Protein AF-A0A1Y5H055-F1 (afdb_monomer_lite)

Secondary structure (DSSP, 8-state):
-EEEEEESS--HHHHHHHHHHTTTT-EEE-HHHH-SHHHHHHHHHHHHHTT--EEE-S---SHHHHHHHHHHHHHHT-EEEEEEE--HHHHTTGGGT--BTTBPPP-GGGS-SEEEEEEEETTEEEEEEHHHHHHHHHTT-

pLDDT: mean 85.74, std 13.4, range [49.09, 98.06]

Foldseek 3Di:
DAEEEEEADDDPQLVVCCVVPPVVAAAEQECVVLVDPVSSVVVLLVCLVVVGYYYDPDNCQDLVSVLVCQVSCVVSVHAYEYEYEDDPVVLVCVVVQDRDPSGGDDDCVSPHPWYWYWYDDDPGIDIDTPVVSVVCVVVVD

Sequence (141 aa):
MNCVMFIGLPAREKSTFYLENFYQTHIRINLDVLQTRRRERMLFTACLEAKQPIVIDNANSTMVCRDRYFDGLKKHGFDVDGFYFGSHSDLRNIERRGSVSDIEFPCYEEGFDSLHYVTTMAGGFVVEEFDRLEANIALGQ

Radius of gyration: 14.93 Å; chains: 1; bounding box: 38×39×39 Å

Structure (mmCIF, N/CA/C/O backbone):
data_AF-A0A1Y5H055-F1
#
_entry.id   AF-A0A1Y5H055-F1
#
loop_
_atom_site.group_PDB
_atom_site.id
_atom_site.type_symbol
_atom_site.label_atom_id
_atom_site.label_alt_id
_atom_site.label_comp_id
_atom_site.label_asym_id
_atom_site.label_entity_id
_atom_site.label_seq_id
_atom_site.pdbx_PDB_ins_code
_atom_site.Cartn_x
_atom_site.Cartn_y
_atom_site.Cartn_z
_atom_site.occupancy
_atom_site.B_iso_or_equiv
_atom_site.auth_seq_id
_atom_site.auth_comp_id
_atom_site.auth_asym_id
_atom_site.auth_atom_id
_atom_site.pdbx_PDB_model_num
ATOM 1 N N . MET A 1 1 ? -9.859 -8.416 7.416 1.00 90.56 1 MET A N 1
ATOM 2 C CA . MET A 1 1 ? -10.307 -7.278 6.563 1.00 90.56 1 MET A CA 1
ATOM 3 C C . MET A 1 1 ? -9.057 -6.529 6.210 1.00 90.56 1 MET A C 1
ATOM 5 O O . MET A 1 1 ? -8.235 -6.396 7.101 1.00 90.56 1 MET A O 1
ATOM 9 N N . ASN A 1 2 ? -8.862 -6.105 4.969 1.00 96.00 2 ASN A N 1
ATOM 10 C CA . ASN A 1 2 ? -7.506 -5.801 4.534 1.00 96.00 2 ASN A CA 1
ATOM 11 C C . ASN A 1 2 ? -7.283 -4.338 4.146 1.00 96.00 2 ASN A C 1
ATOM 13 O O . ASN A 1 2 ? -8.186 -3.595 3.747 1.00 96.00 2 ASN A O 1
ATOM 17 N N . CYS A 1 3 ? -6.036 -3.932 4.330 1.00 97.81 3 CYS A N 1
ATOM 18 C CA . CYS A 1 3 ? -5.473 -2.694 3.852 1.00 97.81 3 CYS A CA 1
ATOM 19 C C . CYS A 1 3 ? -4.400 -3.037 2.831 1.00 97.81 3 CYS A C 1
ATOM 21 O O . CYS A 1 3 ? -3.381 -3.638 3.160 1.00 97.81 3 CYS A O 1
ATOM 23 N N . VAL A 1 4 ? -4.610 -2.588 1.605 1.00 97.75 4 VAL A N 1
ATOM 24 C CA . VAL A 1 4 ? -3.629 -2.697 0.536 1.00 97.75 4 VAL A CA 1
ATOM 25 C C . VAL A 1 4 ? -2.752 -1.451 0.564 1.00 97.75 4 VAL A C 1
ATOM 27 O O . VAL A 1 4 ? -3.253 -0.328 0.492 1.00 97.75 4 VAL A O 1
ATOM 30 N N . MET A 1 5 ? -1.438 -1.614 0.659 1.00 96.44 5 MET A N 1
ATOM 31 C CA . MET A 1 5 ? -0.490 -0.503 0.639 1.00 96.44 5 MET A CA 1
ATOM 32 C C . MET A 1 5 ? 0.357 -0.560 -0.626 1.00 96.44 5 MET A C 1
ATOM 34 O O . MET A 1 5 ? 1.126 -1.495 -0.827 1.00 96.44 5 MET A O 1
ATOM 38 N N . PHE A 1 6 ? 0.256 0.463 -1.472 1.00 94.69 6 PHE A N 1
ATOM 39 C CA . PHE A 1 6 ? 1.132 0.582 -2.636 1.00 94.69 6 PHE A CA 1
ATOM 40 C C . PHE A 1 6 ? 2.465 1.207 -2.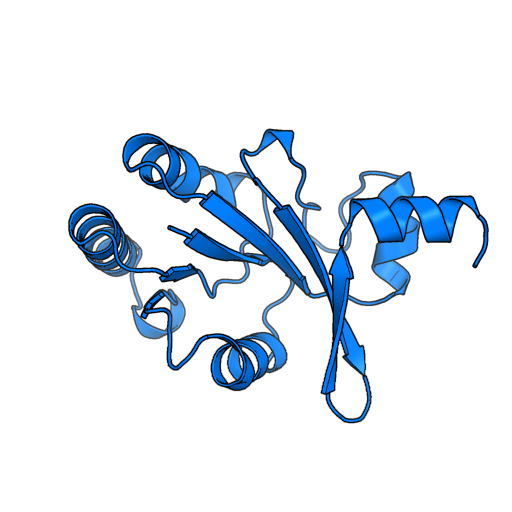239 1.00 94.69 6 PHE A C 1
ATOM 42 O O . PHE A 1 6 ? 2.495 2.190 -1.501 1.00 94.69 6 PHE A O 1
ATOM 49 N N . ILE A 1 7 ? 3.563 0.655 -2.750 1.00 91.19 7 ILE A N 1
ATOM 50 C CA . ILE A 1 7 ? 4.945 0.991 -2.384 1.00 91.19 7 ILE A CA 1
ATOM 51 C C . ILE A 1 7 ? 5.753 1.150 -3.672 1.00 91.19 7 ILE A C 1
ATOM 53 O O . ILE A 1 7 ? 5.534 0.426 -4.635 1.00 91.19 7 ILE A O 1
ATOM 57 N N . GLY A 1 8 ? 6.624 2.152 -3.754 1.00 84.50 8 GLY A N 1
ATOM 58 C CA . GLY A 1 8 ? 7.485 2.392 -4.922 1.00 84.50 8 GLY A CA 1
ATOM 59 C C . GLY A 1 8 ? 7.241 3.744 -5.589 1.00 84.50 8 GLY A C 1
ATOM 60 O O . GLY A 1 8 ? 6.437 4.553 -5.109 1.00 84.50 8 GLY A O 1
ATOM 61 N N . LEU A 1 9 ? 7.932 4.009 -6.700 1.00 70.19 9 LEU A N 1
ATOM 62 C CA . LEU A 1 9 ? 7.892 5.326 -7.342 1.00 70.19 9 LEU A CA 1
ATOM 63 C C . LEU A 1 9 ? 6.462 5.730 -7.750 1.00 70.19 9 LEU A C 1
ATOM 65 O O . LEU A 1 9 ? 5.626 4.871 -8.057 1.00 70.19 9 LEU A O 1
ATOM 69 N N . PRO A 1 10 ? 6.148 7.039 -7.758 1.00 65.19 10 PRO A N 1
ATOM 70 C CA . PRO A 1 10 ? 4.907 7.529 -8.335 1.00 65.19 10 PRO A CA 1
ATOM 71 C C . PRO A 1 10 ? 4.886 7.188 -9.827 1.00 65.19 10 PRO A C 1
ATOM 73 O O . PRO A 1 10 ? 5.654 7.738 -10.614 1.00 65.19 10 PRO A O 1
ATOM 76 N N . ALA A 1 11 ? 3.999 6.283 -10.222 1.00 61.31 11 ALA A N 1
ATOM 77 C CA . ALA A 1 11 ? 3.798 5.909 -11.612 1.00 61.31 11 ALA A CA 1
ATOM 78 C C . ALA A 1 11 ? 2.300 5.890 -11.917 1.00 61.31 11 ALA A C 1
ATOM 80 O O . ALA A 1 11 ? 1.479 5.562 -11.056 1.00 61.31 11 ALA A O 1
ATOM 81 N N . ARG A 1 12 ? 1.936 6.204 -13.168 1.00 64.19 12 ARG A N 1
ATOM 82 C CA . ARG A 1 12 ? 0.548 6.069 -13.658 1.00 64.19 12 ARG A CA 1
ATOM 83 C C . ARG A 1 12 ? -0.007 4.659 -13.424 1.00 64.19 12 ARG A C 1
ATOM 85 O O . ARG A 1 12 ? -1.202 4.491 -13.210 1.00 64.19 12 ARG A O 1
ATOM 92 N N . GLU A 1 13 ? 0.890 3.686 -13.410 1.00 77.62 13 GLU A N 1
ATOM 93 C CA . GLU A 1 13 ? 0.657 2.261 -13.215 1.00 77.62 13 GLU A CA 1
ATOM 94 C C . GLU A 1 13 ? -0.119 1.940 -11.934 1.00 77.62 13 GLU A C 1
ATOM 96 O O . GLU A 1 13 ? -1.069 1.168 -11.995 1.00 77.62 13 GLU A O 1
ATOM 101 N N . LYS A 1 14 ? 0.171 2.604 -10.806 1.00 84.25 14 LYS A N 1
ATOM 102 C CA . LYS A 1 14 ? -0.545 2.379 -9.535 1.00 84.25 14 LYS A CA 1
ATOM 103 C C . LYS A 1 14 ? -2.027 2.740 -9.618 1.00 84.25 14 LYS A C 1
ATOM 105 O O . LYS A 1 14 ? -2.884 2.027 -9.102 1.00 84.25 14 LYS A O 1
ATOM 110 N N . SER A 1 15 ? -2.341 3.840 -10.307 1.00 85.88 15 SER A N 1
ATOM 111 C CA . SER A 1 15 ? -3.732 4.258 -10.509 1.00 85.88 15 SER A CA 1
ATOM 112 C C . SER A 1 15 ? -4.489 3.271 -11.394 1.00 85.88 15 SER A C 1
ATOM 114 O O . SER A 1 15 ? -5.631 2.946 -11.083 1.00 85.88 15 SER A O 1
ATOM 116 N N . THR A 1 16 ? -3.861 2.772 -12.461 1.00 89.88 16 THR A N 1
ATOM 117 C CA . THR A 1 16 ? -4.454 1.737 -13.320 1.00 89.88 16 THR A CA 1
ATOM 118 C C . THR A 1 16 ? -4.642 0.429 -12.554 1.00 89.88 16 THR A C 1
ATOM 120 O O . THR A 1 16 ? -5.739 -0.119 -12.555 1.00 89.88 16 THR A O 1
ATOM 123 N N . PHE A 1 17 ? -3.627 -0.012 -11.809 1.00 92.25 17 PHE A N 1
ATOM 124 C CA . PHE A 1 17 ? -3.696 -1.220 -10.990 1.00 92.25 17 PHE A CA 1
ATOM 125 C C . PHE A 1 17 ? -4.819 -1.148 -9.948 1.00 92.25 17 PHE A C 1
ATOM 127 O O . PHE A 1 17 ? -5.562 -2.113 -9.773 1.00 92.25 17 PHE A O 1
ATOM 134 N N . TYR A 1 18 ? -5.009 0.010 -9.304 1.00 93.94 18 TYR A N 1
ATOM 135 C CA . TYR A 1 18 ? -6.155 0.239 -8.421 1.00 93.94 18 TYR A CA 1
ATOM 136 C C . TYR A 1 18 ? -7.491 0.070 -9.151 1.00 93.94 18 TYR A C 1
ATOM 138 O O . TYR A 1 18 ? -8.389 -0.597 -8.635 1.00 93.94 18 TYR A O 1
ATOM 146 N N . LEU A 1 19 ? -7.632 0.673 -10.335 1.00 92.94 19 LEU A N 1
ATOM 147 C CA . LEU A 1 19 ? -8.874 0.612 -11.105 1.00 92.94 19 LEU A CA 1
ATOM 148 C C . LEU A 1 19 ? -9.231 -0.815 -11.520 1.00 92.94 19 LEU A C 1
ATOM 150 O O . LEU A 1 19 ? -10.400 -1.188 -11.461 1.00 92.94 19 LEU A O 1
ATOM 154 N N . GLU A 1 20 ? -8.231 -1.606 -11.894 1.00 93.06 20 GLU A N 1
ATOM 155 C CA . GLU A 1 20 ? -8.422 -2.979 -12.355 1.00 93.06 20 GLU A CA 1
ATOM 156 C C . GLU A 1 20 ? -8.687 -3.967 -11.211 1.00 93.06 20 GLU A C 1
ATOM 158 O O . GLU A 1 20 ? -9.472 -4.895 -11.391 1.00 93.06 20 GLU A O 1
ATOM 163 N N . ASN A 1 21 ? -8.087 -3.765 -10.030 1.00 94.25 21 ASN A N 1
ATOM 164 C CA . ASN A 1 21 ? -8.082 -4.784 -8.970 1.00 94.25 21 ASN A CA 1
ATOM 165 C C . ASN A 1 21 ? -8.908 -4.418 -7.727 1.00 94.25 21 ASN A C 1
ATOM 167 O O . ASN A 1 21 ? -9.425 -5.305 -7.050 1.00 94.25 21 ASN A O 1
ATOM 171 N N . PHE A 1 22 ? -9.049 -3.128 -7.404 1.00 96.25 22 PHE A N 1
ATOM 172 C CA . PHE A 1 22 ? -9.556 -2.706 -6.090 1.00 96.25 22 PHE A CA 1
ATOM 173 C C . PHE A 1 22 ? -10.662 -1.654 -6.124 1.00 96.25 22 PHE A C 1
ATOM 175 O O . PHE A 1 22 ? -11.286 -1.402 -5.095 1.00 96.25 22 PHE A O 1
ATOM 182 N N . TYR A 1 23 ? -10.957 -1.057 -7.278 1.00 95.94 23 TYR A N 1
ATOM 183 C CA . TYR A 1 23 ? -11.956 0.011 -7.390 1.00 95.94 23 TYR A CA 1
ATOM 184 C C . TYR A 1 23 ? -13.347 -0.371 -6.871 1.00 95.94 23 TYR A C 1
ATOM 186 O O . TYR A 1 23 ? -14.027 0.451 -6.263 1.00 95.94 23 TYR A O 1
ATOM 194 N N . GLN A 1 24 ? -13.766 -1.619 -7.086 1.00 96.00 24 GLN A N 1
ATOM 195 C CA . GLN A 1 24 ? -15.089 -2.092 -6.666 1.00 96.00 24 GLN A CA 1
ATOM 196 C C . GLN A 1 24 ? -15.146 -2.530 -5.196 1.00 96.00 24 GLN A C 1
ATOM 198 O O . GLN A 1 24 ? -16.235 -2.757 -4.676 1.00 96.00 24 GLN A O 1
ATOM 203 N N . THR A 1 25 ? -13.997 -2.679 -4.535 1.00 96.19 25 THR A N 1
ATOM 204 C CA . THR A 1 25 ? -13.894 -3.365 -3.237 1.00 96.19 25 THR A CA 1
ATOM 205 C C . THR A 1 25 ? -13.250 -2.519 -2.143 1.00 96.19 25 THR A C 1
ATOM 207 O O . THR A 1 25 ? -13.554 -2.742 -0.975 1.00 96.19 25 THR A O 1
ATOM 210 N N . HIS A 1 26 ? -12.395 -1.551 -2.489 1.00 97.94 26 HIS A N 1
ATOM 211 C CA . HIS A 1 26 ? -11.621 -0.770 -1.526 1.00 97.94 26 HIS A CA 1
ATOM 212 C C . HIS A 1 26 ? -11.786 0.735 -1.721 1.00 97.94 26 HIS A C 1
ATOM 214 O O . HIS A 1 26 ? -11.741 1.268 -2.836 1.00 97.94 26 HIS A O 1
ATOM 220 N N . ILE A 1 27 ? -11.852 1.449 -0.599 1.00 97.06 27 ILE A N 1
ATOM 221 C CA . ILE A 1 27 ? -11.777 2.908 -0.581 1.00 97.06 27 ILE A CA 1
ATOM 222 C C . ILE A 1 27 ? -10.329 3.336 -0.843 1.00 97.06 27 ILE A C 1
ATOM 224 O O . ILE A 1 27 ? -9.410 2.945 -0.124 1.00 97.06 27 ILE A O 1
ATOM 228 N N . ARG A 1 28 ? -10.115 4.177 -1.860 1.00 96.38 28 ARG A N 1
ATOM 229 C CA . ARG A 1 28 ? -8.796 4.748 -2.168 1.00 96.38 28 ARG A CA 1
ATOM 230 C C . ARG A 1 28 ? -8.478 5.928 -1.259 1.00 96.38 28 ARG A C 1
ATOM 232 O O . ARG A 1 28 ? -9.187 6.933 -1.262 1.00 96.38 28 ARG A O 1
ATOM 239 N N . ILE A 1 29 ? -7.356 5.839 -0.558 1.00 95.62 29 ILE A N 1
ATOM 240 C CA . ILE A 1 29 ? -6.751 6.926 0.206 1.00 95.62 29 ILE A CA 1
ATOM 241 C C . ILE A 1 29 ? -5.509 7.379 -0.556 1.00 95.62 29 ILE A C 1
ATOM 243 O O . ILE A 1 29 ? -4.518 6.659 -0.625 1.00 95.62 29 ILE A O 1
ATOM 247 N N . ASN A 1 30 ? -5.575 8.573 -1.142 1.00 93.06 30 ASN A N 1
ATOM 248 C CA . ASN A 1 30 ? -4.497 9.153 -1.936 1.00 93.06 30 ASN A CA 1
ATOM 249 C C . ASN A 1 30 ? -4.254 10.599 -1.481 1.00 93.06 30 ASN A C 1
ATOM 251 O O . ASN A 1 30 ? -5.171 11.428 -1.479 1.00 93.06 30 ASN A O 1
ATOM 255 N N . LEU A 1 31 ? -3.023 10.902 -1.072 1.00 90.56 31 LEU A N 1
ATOM 256 C CA . LEU A 1 31 ? -2.658 12.203 -0.524 1.00 90.56 31 LEU A CA 1
ATOM 257 C C . LEU A 1 31 ? -2.740 13.324 -1.558 1.00 90.56 31 LEU A C 1
ATOM 259 O O . LEU A 1 31 ? -3.132 14.427 -1.188 1.00 90.56 31 LEU A O 1
ATOM 263 N N . ASP A 1 32 ? -2.406 13.066 -2.821 1.00 88.38 32 ASP A N 1
ATOM 264 C CA . ASP A 1 32 ? -2.435 14.083 -3.877 1.00 88.38 32 ASP A CA 1
ATOM 265 C C . ASP A 1 32 ? -3.870 14.569 -4.116 1.00 88.38 32 ASP A C 1
ATOM 267 O O . ASP A 1 32 ? -4.120 15.769 -4.250 1.00 88.38 32 ASP A O 1
ATOM 271 N N . VAL A 1 33 ? -4.841 13.648 -4.063 1.00 88.62 33 VAL A N 1
ATOM 272 C CA . VAL A 1 33 ? -6.275 13.969 -4.146 1.00 88.62 33 VAL A CA 1
ATOM 273 C C . VAL A 1 33 ? -6.768 14.655 -2.868 1.00 88.62 33 VAL A C 1
ATOM 275 O O . VAL A 1 33 ? -7.528 15.622 -2.923 1.00 88.62 33 VAL A O 1
ATOM 278 N N . LEU A 1 34 ? -6.338 14.178 -1.696 1.00 92.44 34 LEU A N 1
ATOM 279 C CA . LEU A 1 34 ? -6.780 14.706 -0.398 1.00 92.44 34 LEU A CA 1
ATOM 280 C C . LEU A 1 34 ? -6.072 16.010 0.002 1.00 92.44 34 LEU A C 1
ATOM 282 O O . LEU A 1 34 ? -6.541 16.705 0.910 1.00 92.44 34 LEU A O 1
ATOM 286 N N . GLN A 1 35 ? -4.978 16.362 -0.673 1.00 91.88 35 GLN A N 1
ATOM 287 C CA . GLN A 1 35 ? -4.143 17.565 -0.548 1.00 91.88 35 GLN A CA 1
ATOM 288 C C . GLN A 1 35 ? -3.423 17.753 0.796 1.00 91.88 35 GLN A C 1
ATOM 290 O O . GLN A 1 35 ? -2.407 18.439 0.864 1.00 91.88 35 GLN A O 1
ATOM 295 N N . THR A 1 36 ? -3.944 17.207 1.899 1.00 94.38 36 THR A N 1
ATOM 296 C CA . THR A 1 36 ? -3.396 17.434 3.244 1.00 94.38 36 THR A CA 1
ATOM 297 C C . THR A 1 36 ? -3.374 16.156 4.071 1.00 94.38 36 THR A C 1
ATOM 299 O O . THR A 1 36 ? -4.337 15.387 4.081 1.00 94.38 36 THR A O 1
ATOM 302 N N . ARG A 1 37 ? -2.320 15.999 4.882 1.00 92.19 37 ARG A N 1
ATOM 303 C CA . ARG A 1 37 ? -2.183 14.896 5.851 1.00 92.19 37 ARG A CA 1
ATOM 304 C C . ARG A 1 37 ? -3.306 14.863 6.888 1.00 92.19 37 ARG A C 1
ATOM 306 O O . ARG A 1 37 ? -3.660 13.802 7.388 1.00 92.19 37 ARG A O 1
ATOM 313 N N . ARG A 1 38 ? -3.905 16.018 7.200 1.00 95.62 38 ARG A N 1
ATOM 314 C CA . ARG A 1 38 ? -5.075 16.083 8.084 1.00 95.62 38 ARG A CA 1
ATOM 315 C C . ARG A 1 38 ? -6.278 15.374 7.462 1.00 95.62 38 ARG A C 1
ATOM 317 O O . ARG A 1 38 ? -6.924 14.588 8.143 1.00 95.62 38 ARG A O 1
ATOM 324 N N . ARG A 1 39 ? -6.582 15.654 6.189 1.00 95.69 39 ARG A N 1
ATOM 325 C CA . ARG A 1 39 ? -7.705 15.029 5.465 1.00 95.69 39 ARG A CA 1
ATOM 326 C C . ARG A 1 39 ? -7.487 13.537 5.261 1.00 95.69 39 ARG A C 1
ATOM 328 O O . ARG A 1 39 ? -8.405 12.770 5.517 1.00 95.69 39 ARG A O 1
ATOM 335 N N . GLU A 1 40 ? -6.272 13.148 4.893 1.00 96.56 40 GLU A N 1
ATOM 336 C CA . GLU A 1 40 ? -5.860 11.744 4.833 1.00 96.56 40 GLU A CA 1
ATOM 337 C C . GLU A 1 40 ? -6.111 11.023 6.158 1.00 96.56 40 GLU A C 1
ATOM 339 O O . GLU A 1 40 ? -6.815 10.021 6.172 1.00 96.56 40 GLU A O 1
ATOM 344 N N . ARG A 1 41 ? -5.624 11.571 7.279 1.00 95.50 41 ARG A N 1
ATOM 345 C CA . ARG A 1 41 ? -5.828 10.968 8.600 1.00 95.50 41 ARG A CA 1
ATOM 346 C C . ARG A 1 41 ? -7.307 10.833 8.954 1.00 95.50 41 ARG A C 1
ATOM 348 O O . ARG A 1 41 ? -7.704 9.791 9.454 1.00 95.50 41 ARG A O 1
ATOM 355 N N . MET A 1 42 ? -8.115 11.862 8.692 1.00 96.69 42 MET A N 1
ATOM 356 C CA . MET A 1 42 ? -9.555 11.814 8.971 1.00 96.69 42 MET A CA 1
ATOM 357 C C . MET A 1 42 ? -10.252 10.713 8.165 1.00 96.69 42 MET A C 1
ATOM 359 O O . MET A 1 42 ? -11.011 9.938 8.741 1.00 96.69 42 MET A O 1
ATOM 363 N N . LEU A 1 43 ? -9.975 10.616 6.859 1.00 97.31 43 LEU A N 1
ATOM 364 C CA . LEU A 1 43 ? -10.557 9.572 6.014 1.00 97.31 43 LEU A CA 1
ATOM 365 C C . LEU A 1 43 ? -10.076 8.181 6.437 1.00 97.31 43 LEU A C 1
ATOM 367 O O . LEU A 1 43 ? -10.889 7.271 6.562 1.00 97.31 43 LEU A O 1
ATOM 371 N N . PHE A 1 44 ? -8.778 8.031 6.697 1.00 97.69 44 PHE A N 1
ATOM 372 C CA . PHE A 1 44 ? -8.184 6.784 7.165 1.00 97.69 44 PHE A CA 1
ATOM 373 C C . PHE A 1 44 ? -8.843 6.305 8.458 1.00 97.69 44 PHE A C 1
ATOM 375 O O . PHE A 1 44 ? -9.382 5.205 8.484 1.00 97.69 44 PHE A O 1
ATOM 382 N N . THR A 1 45 ? -8.901 7.146 9.496 1.00 97.44 45 THR A N 1
ATOM 383 C CA . THR A 1 45 ? -9.552 6.802 10.768 1.00 97.44 45 THR A CA 1
ATOM 384 C C . THR A 1 45 ? -11.019 6.424 10.578 1.00 97.44 45 THR A C 1
ATOM 386 O O . THR A 1 45 ? -11.440 5.398 11.104 1.00 97.44 45 THR A O 1
ATOM 389 N N . ALA A 1 46 ? -11.777 7.178 9.777 1.00 97.75 46 ALA A N 1
ATOM 390 C CA . ALA A 1 46 ? -13.172 6.846 9.497 1.00 97.75 46 ALA A CA 1
ATOM 391 C C . ALA A 1 46 ? -13.320 5.472 8.815 1.00 97.75 46 ALA A C 1
ATOM 393 O O . ALA A 1 46 ? -14.219 4.708 9.160 1.00 97.75 46 ALA A O 1
ATOM 394 N N . CYS A 1 47 ? -12.425 5.127 7.883 1.00 97.75 47 CYS A N 1
ATOM 395 C CA . CYS A 1 47 ? -12.433 3.814 7.235 1.00 97.75 47 CYS A CA 1
ATOM 396 C C . CYS A 1 47 ? -12.082 2.687 8.215 1.00 97.75 47 CYS A C 1
ATOM 398 O O . CYS A 1 47 ? -12.720 1.636 8.171 1.00 97.75 47 CYS A O 1
ATOM 400 N N . LEU A 1 48 ? -11.117 2.912 9.115 1.00 97.75 48 LEU A N 1
ATOM 401 C CA . LEU A 1 48 ? -10.753 1.940 10.147 1.00 97.75 48 LEU A CA 1
ATOM 402 C C . LEU A 1 48 ? -11.923 1.657 11.098 1.00 97.75 48 LEU A C 1
ATOM 404 O O . LEU A 1 48 ? -12.242 0.497 11.357 1.00 97.75 48 LEU A O 1
ATOM 408 N N . GLU A 1 49 ? -12.593 2.706 11.579 1.00 97.50 49 GLU A N 1
ATOM 409 C CA . GLU A 1 49 ? -13.754 2.591 12.472 1.00 97.50 49 GLU A CA 1
ATOM 410 C C . GLU A 1 49 ? -14.935 1.894 11.784 1.00 97.50 49 GLU A C 1
ATOM 412 O O . GLU A 1 49 ? -15.580 1.025 12.371 1.00 97.50 49 GLU A O 1
ATOM 417 N N . ALA A 1 50 ? -15.179 2.222 10.513 1.00 96.94 50 ALA A N 1
ATOM 418 C CA . ALA A 1 50 ? -16.216 1.603 9.691 1.00 96.94 50 ALA A CA 1
ATOM 419 C C . ALA A 1 50 ? -15.829 0.218 9.140 1.00 96.94 50 ALA A C 1
ATOM 421 O O . ALA A 1 50 ? -16.617 -0.392 8.410 1.00 96.94 50 ALA A O 1
ATOM 422 N N . LYS A 1 51 ? -14.623 -0.270 9.464 1.00 96.38 51 LYS A N 1
ATOM 423 C CA . LYS A 1 51 ? -14.060 -1.544 8.997 1.00 96.38 51 LYS A CA 1
ATOM 424 C C . LYS A 1 51 ? -14.094 -1.716 7.474 1.00 96.38 51 LYS A C 1
ATOM 426 O O . LYS A 1 51 ? -14.322 -2.815 6.972 1.00 96.38 51 LYS A O 1
ATOM 431 N N . GLN A 1 52 ? -13.907 -0.624 6.738 1.00 97.38 52 GLN A N 1
ATOM 432 C CA . GLN A 1 52 ? -13.918 -0.646 5.278 1.00 97.38 52 GLN A CA 1
ATOM 433 C C . GLN A 1 52 ? -12.558 -1.096 4.739 1.00 97.38 52 GLN A C 1
ATOM 435 O O . GLN A 1 52 ? -11.545 -0.578 5.211 1.00 97.38 52 GLN A O 1
ATOM 440 N N . PRO A 1 53 ? -12.509 -2.001 3.743 1.00 97.88 53 PRO A N 1
ATOM 441 C CA . PRO A 1 53 ? -11.278 -2.289 3.019 1.00 97.88 53 PRO A CA 1
ATOM 442 C C . PRO A 1 53 ? -10.740 -1.021 2.354 1.00 97.88 53 PRO A C 1
ATOM 444 O O . PRO A 1 53 ? -11.500 -0.236 1.774 1.00 97.88 53 PRO A O 1
ATOM 447 N N . ILE A 1 54 ? -9.430 -0.807 2.439 1.00 98.06 54 ILE A N 1
ATOM 448 C CA . ILE A 1 54 ? -8.790 0.418 1.949 1.00 98.06 54 ILE A CA 1
ATOM 449 C C . ILE A 1 54 ? -7.551 0.138 1.112 1.00 98.06 54 ILE A C 1
ATOM 451 O O . ILE A 1 54 ? -6.842 -0.838 1.335 1.00 98.06 54 ILE A O 1
ATOM 455 N N . VAL A 1 55 ? -7.275 1.037 0.171 1.00 97.88 55 VAL A N 1
ATOM 456 C CA . VAL A 1 55 ? -6.007 1.094 -0.560 1.00 97.88 55 VAL A CA 1
ATOM 457 C C . VAL A 1 55 ? -5.314 2.406 -0.214 1.00 97.88 55 VAL A C 1
ATOM 459 O O . VAL A 1 55 ? -5.852 3.480 -0.489 1.00 97.88 55 VAL A O 1
ATOM 462 N N . ILE A 1 56 ? -4.114 2.331 0.356 1.00 96.19 56 ILE A N 1
ATOM 463 C CA . ILE A 1 56 ? -3.229 3.479 0.559 1.00 96.19 56 ILE A CA 1
ATOM 464 C C . ILE A 1 56 ? -2.393 3.646 -0.709 1.00 96.19 56 ILE A C 1
ATOM 466 O O . ILE A 1 56 ? -1.338 3.032 -0.879 1.00 96.19 56 ILE A O 1
ATOM 470 N N . ASP A 1 57 ? -2.880 4.502 -1.599 1.0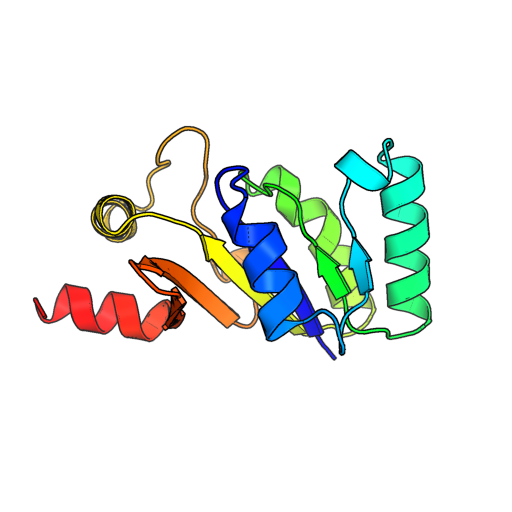0 93.31 57 ASP A N 1
ATOM 471 C CA . ASP A 1 57 ? -2.263 4.808 -2.884 1.00 93.31 57 ASP A CA 1
ATOM 472 C C . ASP A 1 57 ? -1.435 6.094 -2.780 1.00 93.31 57 ASP A C 1
ATOM 474 O O . ASP A 1 57 ? -1.823 7.174 -3.224 1.00 93.31 57 ASP A O 1
ATOM 478 N N . ASN A 1 58 ? -0.286 5.948 -2.129 1.00 89.62 58 ASN A N 1
ATOM 479 C CA . ASN A 1 58 ? 0.780 6.937 -2.065 1.00 89.62 58 ASN A CA 1
ATOM 480 C C . ASN A 1 58 ? 2.089 6.273 -2.532 1.00 89.62 58 ASN A C 1
ATOM 482 O O . ASN A 1 58 ? 2.162 5.058 -2.717 1.00 89.62 58 ASN A O 1
ATOM 486 N N . ALA A 1 59 ? 3.163 7.046 -2.709 1.00 83.50 59 ALA A N 1
ATOM 487 C CA . ALA A 1 59 ? 4.467 6.463 -3.043 1.00 83.50 59 ALA A CA 1
ATOM 488 C C . ALA A 1 59 ? 4.977 5.510 -1.941 1.00 83.50 59 ALA A C 1
ATOM 490 O O . ALA A 1 59 ? 5.505 4.444 -2.247 1.00 83.50 59 ALA A O 1
ATOM 491 N N . ASN A 1 60 ? 4.767 5.881 -0.668 1.00 87.19 60 ASN A N 1
ATOM 492 C CA . ASN A 1 60 ? 5.159 5.103 0.518 1.00 87.19 60 ASN A CA 1
ATOM 493 C C . ASN A 1 60 ? 6.604 4.565 0.439 1.00 87.19 60 ASN A C 1
ATOM 495 O O . ASN A 1 60 ? 6.899 3.439 0.840 1.00 87.19 60 ASN A O 1
ATOM 499 N N . SER A 1 61 ? 7.495 5.398 -0.103 1.00 85.56 61 SER A N 1
ATOM 500 C CA . SER A 1 61 ? 8.856 5.042 -0.505 1.00 85.56 61 SER A CA 1
ATOM 501 C C . SER A 1 61 ? 9.754 4.607 0.650 1.00 85.56 61 SER A C 1
ATOM 503 O O . SER A 1 61 ? 10.659 3.815 0.436 1.00 85.56 61 SER A O 1
ATOM 505 N N . THR A 1 62 ? 9.515 5.103 1.865 1.00 87.56 62 THR A N 1
ATOM 506 C CA . THR A 1 62 ? 10.353 4.832 3.042 1.00 87.56 62 THR A CA 1
ATOM 507 C C . THR A 1 62 ? 9.555 4.166 4.155 1.00 87.56 62 THR A C 1
ATOM 509 O O . THR A 1 62 ? 8.344 4.387 4.271 1.00 87.56 62 THR A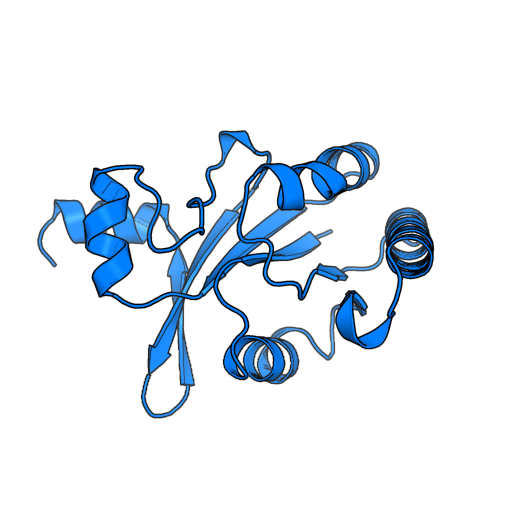 O 1
ATOM 512 N N . MET A 1 63 ? 10.238 3.422 5.022 1.00 89.31 63 MET A N 1
ATOM 513 C CA . MET A 1 63 ? 9.671 2.817 6.230 1.00 89.31 63 MET A CA 1
ATOM 514 C C . MET A 1 63 ? 8.970 3.873 7.091 1.00 89.31 63 MET A C 1
ATOM 516 O O . MET A 1 63 ? 7.828 3.693 7.493 1.00 89.31 63 MET A O 1
ATOM 520 N N . VAL A 1 64 ? 9.574 5.055 7.267 1.00 89.44 64 VAL A N 1
ATOM 521 C CA . VAL A 1 64 ? 8.986 6.174 8.039 1.00 89.44 64 VAL A CA 1
ATOM 522 C C . VAL A 1 64 ? 7.661 6.681 7.448 1.00 89.44 64 VAL A C 1
ATOM 524 O O . VAL A 1 64 ? 6.805 7.221 8.158 1.00 89.44 64 VAL A O 1
ATOM 527 N N . CYS A 1 65 ? 7.469 6.571 6.133 1.00 90.25 65 CYS A N 1
ATOM 528 C CA . CYS A 1 65 ? 6.183 6.890 5.518 1.00 90.25 65 CYS A CA 1
ATOM 529 C C . CYS A 1 65 ? 5.124 5.825 5.824 1.00 90.25 65 CYS A C 1
ATOM 531 O O . CYS A 1 65 ? 3.966 6.197 6.024 1.00 90.25 65 CYS A O 1
ATOM 533 N N . ARG A 1 66 ? 5.518 4.549 5.866 1.00 94.00 66 ARG A N 1
ATOM 534 C CA . ARG A 1 66 ? 4.638 3.386 6.062 1.00 94.00 66 ARG A CA 1
ATOM 535 C C . ARG A 1 66 ? 4.248 3.178 7.525 1.00 94.00 66 ARG A C 1
ATOM 537 O O . ARG A 1 66 ? 3.072 2.966 7.812 1.00 94.00 66 ARG A O 1
ATOM 544 N N . ASP A 1 67 ? 5.193 3.386 8.437 1.00 94.12 67 ASP A N 1
ATOM 545 C CA . ASP A 1 67 ? 5.043 3.281 9.897 1.00 94.12 67 ASP A CA 1
ATOM 546 C C . ASP A 1 67 ? 3.793 4.004 10.435 1.00 94.12 67 ASP A C 1
ATOM 548 O O . ASP A 1 67 ? 3.066 3.517 11.297 1.00 94.12 67 ASP A O 1
ATOM 552 N N . ARG A 1 68 ? 3.442 5.133 9.810 1.00 93.19 68 ARG A N 1
ATOM 553 C CA . ARG A 1 68 ? 2.297 5.985 10.171 1.00 93.19 68 ARG A CA 1
ATOM 554 C C . ARG A 1 68 ? 0.940 5.280 10.153 1.00 93.19 68 ARG A C 1
ATOM 556 O O . ARG A 1 68 ? -0.004 5.812 10.740 1.00 93.19 68 ARG A O 1
ATOM 563 N N . TYR A 1 69 ? 0.811 4.173 9.426 1.00 95.88 69 TYR A N 1
ATOM 564 C CA . TYR A 1 69 ? -0.460 3.470 9.256 1.00 95.88 69 TYR A CA 1
ATOM 565 C C . TYR A 1 69 ? -0.569 2.225 10.138 1.00 95.88 69 TYR A C 1
ATOM 567 O O . TYR A 1 69 ? -1.677 1.907 10.577 1.00 95.88 69 TYR A O 1
ATOM 575 N N . PHE A 1 70 ? 0.546 1.546 10.425 1.00 96.44 70 PHE A N 1
ATOM 576 C CA . PHE A 1 70 ? 0.543 0.216 11.042 1.00 96.44 70 PHE A CA 1
ATOM 577 C C . PHE A 1 70 ? -0.106 0.191 12.423 1.00 96.44 70 PHE A C 1
ATOM 579 O O . PHE A 1 70 ? -0.954 -0.664 12.672 1.00 96.44 70 PHE A O 1
ATOM 586 N N . ASP A 1 71 ? 0.182 1.167 13.286 1.00 95.44 71 ASP A N 1
ATOM 587 C CA . ASP A 1 71 ? -0.457 1.259 14.606 1.00 95.44 71 ASP A CA 1
ATOM 588 C C . ASP A 1 71 ? -1.989 1.317 14.506 1.00 95.44 71 ASP A C 1
ATOM 590 O O . ASP A 1 71 ? -2.711 0.645 15.250 1.00 95.44 71 ASP A O 1
ATOM 594 N N . GLY A 1 72 ? -2.498 2.108 13.557 1.00 96.06 72 GLY A N 1
ATOM 595 C CA . GLY A 1 72 ? -3.930 2.237 13.304 1.00 96.06 72 GLY A CA 1
ATOM 596 C C . GLY A 1 72 ? -4.537 0.936 12.787 1.00 96.06 72 GLY A C 1
ATOM 597 O O . GLY A 1 72 ? -5.562 0.494 13.310 1.00 96.06 72 GLY A O 1
ATOM 598 N N . LEU A 1 73 ? -3.887 0.315 11.802 1.00 97.44 73 LEU A N 1
ATOM 599 C CA . LEU A 1 73 ? -4.317 -0.937 11.174 1.00 97.44 73 LEU A CA 1
ATOM 600 C C . LEU A 1 73 ? -4.363 -2.081 12.187 1.00 97.44 73 LEU A C 1
ATOM 602 O O . LEU A 1 73 ? -5.413 -2.698 12.380 1.00 97.44 73 LEU A O 1
ATOM 606 N N . LYS A 1 74 ? -3.267 -2.276 12.924 1.00 96.12 74 LYS A N 1
ATOM 607 C CA . LYS A 1 74 ? -3.132 -3.309 13.952 1.00 96.12 74 LYS A CA 1
ATOM 608 C C . LYS A 1 74 ? -4.184 -3.161 15.043 1.00 96.12 74 LYS A C 1
ATOM 610 O O . LYS A 1 74 ? -4.840 -4.133 15.409 1.00 96.12 74 LYS A O 1
ATOM 615 N N . LYS A 1 75 ? -4.400 -1.938 15.541 1.00 97.00 75 LYS A N 1
ATOM 616 C CA . LYS A 1 75 ? -5.410 -1.665 16.575 1.00 97.00 75 LYS A CA 1
ATOM 617 C C . LYS A 1 75 ? -6.830 -2.040 16.133 1.00 97.00 75 LYS A C 1
ATOM 619 O O . LYS A 1 75 ? -7.648 -2.393 16.980 1.00 97.00 75 LYS A O 1
ATOM 624 N N . HIS A 1 76 ? -7.126 -1.956 14.838 1.00 97.50 76 HIS A N 1
ATOM 625 C CA . HIS A 1 76 ? -8.445 -2.269 14.285 1.00 97.50 76 HIS A CA 1
ATOM 626 C C . HIS A 1 76 ? -8.538 -3.680 13.683 1.00 97.50 76 HIS A C 1
ATOM 628 O O . HIS A 1 76 ? -9.610 -4.050 13.205 1.00 97.50 76 HIS A O 1
ATOM 634 N N . GLY A 1 77 ? -7.463 -4.476 13.748 1.00 96.62 77 GLY A N 1
ATOM 635 C CA . GLY A 1 77 ? -7.431 -5.852 13.248 1.00 96.62 77 GLY A CA 1
ATOM 636 C C . GLY A 1 77 ? -7.483 -5.944 11.723 1.00 96.62 77 GLY A C 1
ATOM 637 O O . GLY A 1 77 ? -8.191 -6.798 11.191 1.00 96.62 77 GLY A O 1
ATOM 638 N N . PHE A 1 78 ? -6.809 -5.022 11.032 1.00 98.06 78 PHE A N 1
ATOM 639 C CA . PHE A 1 78 ? -6.620 -5.110 9.588 1.00 98.06 78 PHE A CA 1
ATOM 640 C C . PHE A 1 78 ? -5.422 -5.988 9.245 1.00 98.06 78 PHE A C 1
ATOM 642 O O . PHE A 1 78 ? -4.365 -5.827 9.849 1.00 98.06 78 PHE A O 1
ATOM 649 N N . ASP A 1 79 ? -5.603 -6.824 8.228 1.00 97.94 79 ASP A N 1
ATOM 650 C CA . ASP A 1 79 ? -4.521 -7.507 7.525 1.00 97.94 79 ASP A CA 1
ATOM 651 C C . ASP A 1 79 ? -3.882 -6.507 6.541 1.00 97.94 79 ASP A C 1
ATOM 653 O O . ASP A 1 79 ? -4.601 -5.714 5.919 1.00 97.94 79 ASP A O 1
ATOM 657 N N . VAL A 1 80 ? -2.558 -6.483 6.405 1.00 97.81 80 VAL A N 1
ATOM 658 C CA . VAL A 1 80 ? -1.843 -5.497 5.583 1.00 97.81 80 VAL A CA 1
ATOM 659 C C . VAL A 1 80 ? -1.104 -6.171 4.432 1.00 97.81 80 VAL A C 1
ATOM 661 O O . VAL A 1 80 ? -0.084 -6.830 4.628 1.00 97.81 80 VAL A O 1
ATOM 664 N N . ASP A 1 81 ? -1.587 -5.926 3.214 1.00 97.19 81 ASP A N 1
ATOM 665 C CA . ASP A 1 81 ? -1.011 -6.442 1.973 1.00 97.19 81 ASP A CA 1
ATOM 666 C C . ASP A 1 81 ? -0.161 -5.352 1.301 1.00 97.19 81 ASP A C 1
ATOM 668 O O . ASP A 1 81 ? -0.678 -4.329 0.839 1.00 97.19 81 ASP A O 1
ATOM 672 N N . GLY A 1 82 ? 1.156 -5.541 1.240 1.00 95.69 82 GLY A N 1
ATOM 673 C CA . GLY A 1 82 ? 2.073 -4.607 0.586 1.00 95.69 82 GLY A CA 1
ATOM 674 C C . GLY A 1 82 ? 2.286 -4.953 -0.885 1.00 95.69 82 GLY A C 1
ATOM 675 O O . GLY A 1 82 ? 2.668 -6.070 -1.206 1.00 95.69 82 GLY A O 1
ATOM 676 N N . PHE A 1 83 ? 2.093 -3.988 -1.783 1.00 94.00 83 PHE A N 1
ATOM 677 C CA . PHE A 1 83 ? 2.369 -4.131 -3.215 1.00 94.00 83 PHE A CA 1
ATOM 678 C C . PHE A 1 83 ? 3.509 -3.196 -3.604 1.00 94.00 83 PHE A C 1
ATOM 680 O O . PHE A 1 83 ? 3.329 -1.978 -3.698 1.00 94.00 83 PHE A O 1
ATOM 687 N N . TYR A 1 84 ? 4.688 -3.767 -3.821 1.00 90.88 84 TYR A N 1
ATOM 688 C CA . TYR A 1 84 ? 5.859 -3.057 -4.309 1.00 90.88 84 TYR A CA 1
ATOM 689 C C . TYR A 1 84 ? 5.850 -3.011 -5.835 1.00 90.88 84 TYR A C 1
ATOM 691 O O . TYR A 1 84 ? 5.927 -4.040 -6.497 1.00 90.88 84 TYR A O 1
ATOM 699 N N . PHE A 1 85 ? 5.779 -1.805 -6.389 1.00 88.06 85 PHE A N 1
ATOM 700 C CA . PHE A 1 85 ? 5.843 -1.554 -7.823 1.00 88.06 85 PHE A CA 1
ATOM 701 C C . PHE A 1 85 ? 7.281 -1.222 -8.193 1.00 88.06 85 PHE A C 1
ATOM 703 O O . PHE A 1 85 ? 7.812 -0.195 -7.755 1.00 88.06 85 PHE A O 1
ATOM 710 N N . GLY A 1 86 ? 7.891 -2.077 -9.005 1.00 82.25 86 GLY A N 1
ATOM 711 C CA . GLY A 1 86 ? 9.285 -1.932 -9.383 1.00 82.25 86 GLY A CA 1
ATOM 712 C C . GLY A 1 86 ? 9.625 -2.597 -10.707 1.00 82.25 86 GLY A C 1
ATOM 713 O O . GLY A 1 86 ? 8.788 -3.163 -11.409 1.00 82.25 86 GLY A O 1
ATOM 714 N N . SER A 1 87 ? 10.897 -2.481 -11.052 1.00 74.50 87 SER A N 1
ATOM 715 C CA . SER A 1 87 ? 11.514 -3.088 -12.221 1.00 74.50 87 SER A CA 1
ATOM 716 C C . SER A 1 87 ? 12.300 -4.338 -11.835 1.00 74.50 87 SER A C 1
ATOM 718 O O . SER A 1 87 ? 12.930 -4.378 -10.785 1.00 74.50 87 SER A O 1
ATOM 720 N N . HIS A 1 88 ? 12.404 -5.325 -12.728 1.00 65.75 88 HIS A N 1
ATOM 721 C CA . HIS A 1 88 ? 13.216 -6.527 -12.473 1.00 65.75 88 HIS A CA 1
ATOM 722 C C . HIS A 1 88 ? 14.680 -6.230 -12.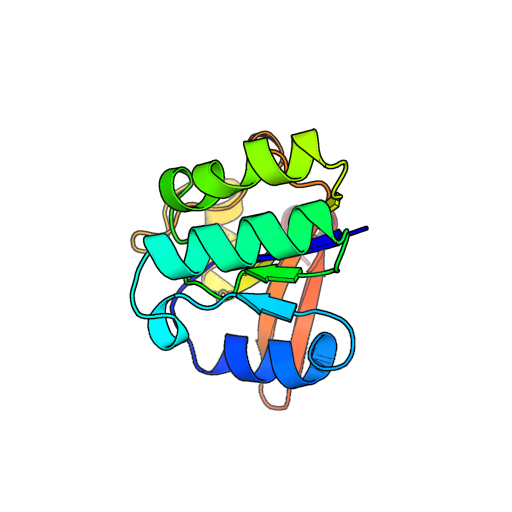069 1.00 65.75 88 HIS A C 1
ATOM 724 O O . HIS A 1 88 ? 15.326 -7.059 -11.432 1.00 65.75 88 HIS A O 1
ATOM 730 N N . SER A 1 89 ? 15.230 -5.056 -12.402 1.00 65.75 89 SER A N 1
ATOM 731 C CA . SER A 1 89 ? 16.541 -4.617 -11.902 1.00 65.75 89 SER A CA 1
ATOM 732 C C . SER A 1 89 ? 16.582 -4.393 -10.388 1.00 65.75 89 SER A C 1
ATOM 734 O O . SER A 1 89 ? 17.629 -4.618 -9.781 1.00 65.75 89 SER A O 1
ATOM 736 N N . ASP A 1 90 ? 15.464 -4.007 -9.777 1.00 66.81 90 ASP A N 1
ATOM 737 C CA . ASP A 1 90 ? 15.334 -3.819 -8.331 1.00 66.81 90 ASP A CA 1
ATOM 738 C C . ASP A 1 90 ? 15.429 -5.168 -7.604 1.00 66.81 90 ASP A C 1
ATOM 740 O O . ASP A 1 90 ? 16.001 -5.245 -6.520 1.00 66.81 90 ASP A O 1
ATOM 744 N N . LEU A 1 91 ? 14.988 -6.259 -8.243 1.00 62.94 91 LEU A N 1
ATOM 745 C CA . LEU A 1 91 ? 15.041 -7.616 -7.686 1.00 62.94 91 LEU A CA 1
ATOM 746 C C . LEU A 1 91 ? 16.463 -8.082 -7.368 1.00 62.94 91 LEU A C 1
ATOM 748 O O . LEU A 1 91 ? 16.692 -8.743 -6.362 1.00 62.94 91 LEU A O 1
ATOM 752 N N . ARG A 1 92 ? 17.456 -7.667 -8.163 1.00 61.03 92 ARG A N 1
ATOM 753 C CA . ARG A 1 92 ? 18.874 -7.968 -7.885 1.00 61.03 92 ARG A CA 1
ATOM 754 C C . ARG A 1 92 ? 19.398 -7.280 -6.621 1.00 61.03 92 ARG A C 1
ATOM 756 O O . ARG A 1 92 ? 20.457 -7.648 -6.120 1.00 61.03 92 ARG A O 1
ATOM 763 N N . ASN A 1 93 ? 18.686 -6.270 -6.124 1.00 60.34 93 ASN A N 1
ATOM 764 C CA . ASN A 1 93 ? 19.003 -5.580 -4.880 1.00 60.34 93 ASN A CA 1
ATOM 765 C C . ASN A 1 93 ? 18.236 -6.139 -3.671 1.00 60.34 93 ASN A C 1
ATOM 767 O O . ASN A 1 93 ? 18.599 -5.783 -2.549 1.00 60.34 93 ASN A O 1
ATOM 771 N N . ILE A 1 94 ? 17.267 -7.050 -3.866 1.00 58.12 94 ILE A N 1
ATOM 772 C CA . ILE A 1 94 ? 16.591 -7.775 -2.772 1.00 58.12 94 ILE A CA 1
ATOM 773 C C . ILE A 1 94 ? 17.624 -8.532 -1.933 1.00 58.12 94 ILE A C 1
ATOM 775 O O . ILE A 1 94 ? 17.679 -8.349 -0.718 1.00 58.12 94 ILE A O 1
ATOM 779 N N . GLU A 1 95 ? 18.545 -9.258 -2.581 1.00 53.19 95 GLU A N 1
ATOM 780 C CA . GLU A 1 95 ? 19.639 -9.967 -1.895 1.00 53.19 95 GLU A CA 1
ATOM 781 C C . GLU A 1 95 ? 20.544 -9.035 -1.074 1.00 53.19 95 GLU A C 1
ATOM 783 O O . GLU A 1 95 ? 21.217 -9.467 -0.138 1.00 53.19 95 GLU A O 1
ATOM 788 N N . ARG A 1 96 ? 20.580 -7.742 -1.415 1.00 54.97 96 ARG A N 1
ATOM 789 C CA . ARG A 1 96 ? 21.451 -6.753 -0.772 1.00 54.97 96 ARG A CA 1
ATOM 790 C C . ARG A 1 96 ? 20.747 -5.891 0.270 1.00 54.97 96 ARG A C 1
ATOM 792 O O . ARG A 1 96 ? 21.432 -5.058 0.859 1.00 54.97 96 ARG A O 1
ATOM 799 N N . ARG A 1 97 ? 19.433 -6.065 0.501 1.00 56.31 97 ARG A N 1
ATOM 800 C CA . ARG A 1 97 ? 18.604 -5.225 1.400 1.00 56.31 97 ARG A CA 1
ATOM 801 C C . ARG A 1 97 ? 18.985 -3.732 1.321 1.00 56.31 97 ARG A C 1
ATOM 803 O O . ARG A 1 97 ? 19.099 -3.049 2.336 1.00 56.31 97 ARG A O 1
ATOM 810 N N . GLY A 1 98 ? 19.281 -3.250 0.114 1.00 54.75 98 GLY A N 1
ATOM 811 C CA . GLY A 1 98 ? 19.769 -1.893 -0.139 1.00 54.75 98 GLY A CA 1
ATOM 812 C C . GLY A 1 98 ? 18.656 -0.994 -0.663 1.00 54.75 98 GLY A C 1
ATOM 813 O O . GLY A 1 98 ? 17.702 -1.484 -1.265 1.00 54.75 98 GLY A O 1
ATOM 814 N N . SER A 1 99 ? 18.773 0.321 -0.473 1.00 54.81 99 SER A N 1
ATOM 815 C CA . SER A 1 99 ? 17.863 1.265 -1.123 1.00 54.81 99 SER A CA 1
ATOM 816 C C . SER A 1 99 ? 18.145 1.320 -2.624 1.00 54.81 99 SER A C 1
ATOM 818 O O . SER A 1 99 ? 19.289 1.476 -3.058 1.00 54.81 99 SER A O 1
ATOM 820 N N . VAL A 1 100 ? 17.094 1.198 -3.431 1.00 54.28 100 VAL A N 1
ATOM 821 C CA . VAL A 1 100 ? 17.169 1.480 -4.865 1.00 54.28 100 VAL A CA 1
ATOM 822 C C . VAL A 1 100 ? 16.475 2.807 -5.068 1.00 54.28 100 VAL A C 1
ATOM 824 O O . VAL A 1 100 ? 15.256 2.878 -4.988 1.00 54.28 100 VAL A O 1
ATOM 827 N N . SER A 1 101 ? 17.252 3.866 -5.295 1.00 58.84 101 SER A N 1
ATOM 828 C CA . SER A 1 101 ? 16.723 5.201 -5.613 1.00 58.84 101 SER A CA 1
ATOM 829 C C . SER A 1 101 ? 15.757 5.743 -4.540 1.00 58.84 101 SER A C 1
ATOM 831 O O . SER A 1 101 ? 14.553 5.673 -4.726 1.00 58.84 101 SER A O 1
ATOM 833 N N . ASP A 1 102 ? 16.234 6.260 -3.401 1.00 67.81 102 ASP A N 1
ATOM 834 C CA . ASP A 1 102 ? 15.404 6.843 -2.310 1.00 67.81 102 ASP A CA 1
ATOM 835 C C . ASP A 1 102 ? 14.211 5.983 -1.803 1.00 67.81 102 ASP A C 1
ATOM 837 O O . ASP A 1 102 ? 13.388 6.453 -1.013 1.00 67.81 102 ASP A O 1
ATOM 841 N N . ILE A 1 103 ? 14.110 4.720 -2.235 1.00 75.88 103 ILE A N 1
ATOM 842 C CA . ILE A 1 103 ? 13.065 3.770 -1.867 1.00 75.88 103 ILE A CA 1
ATOM 843 C C . ILE A 1 103 ? 13.691 2.654 -1.046 1.00 75.88 103 ILE A C 1
ATOM 845 O O . ILE A 1 103 ? 14.657 2.005 -1.453 1.00 75.88 103 ILE A O 1
ATOM 849 N N . GLU A 1 104 ? 13.092 2.422 0.111 1.00 82.12 104 GLU A N 1
ATOM 850 C CA . GLU A 1 104 ? 13.406 1.331 1.017 1.00 82.12 104 GLU A CA 1
ATOM 851 C C . GLU A 1 104 ? 12.458 0.168 0.731 1.00 82.12 104 GLU A C 1
ATOM 853 O O . GLU A 1 104 ? 11.230 0.341 0.744 1.00 82.12 104 GLU A O 1
ATOM 858 N N . PHE A 1 105 ? 13.034 -1.012 0.484 1.00 83.75 105 PHE A N 1
ATOM 859 C CA . PHE A 1 105 ? 12.271 -2.243 0.300 1.00 83.75 105 PHE A CA 1
ATOM 860 C C . PHE A 1 105 ? 11.374 -2.517 1.511 1.00 83.75 105 PHE A C 1
ATOM 862 O O . PHE A 1 105 ? 11.811 -2.295 2.643 1.00 83.75 105 PHE A O 1
ATOM 869 N N . PRO A 1 106 ? 10.133 -2.979 1.289 1.00 89.06 106 PRO A N 1
ATOM 870 C CA . PRO A 1 106 ? 9.284 -3.400 2.383 1.00 89.06 106 PRO A CA 1
ATOM 871 C C . PRO A 1 106 ? 9.787 -4.703 3.003 1.00 89.06 106 PRO A C 1
ATOM 873 O O . PRO A 1 106 ? 10.308 -5.568 2.296 1.00 89.06 106 PRO A O 1
ATOM 876 N N . CYS A 1 107 ? 9.591 -4.864 4.308 1.00 88.00 107 CYS A N 1
ATOM 877 C CA . CYS A 1 107 ? 9.825 -6.132 4.993 1.00 88.00 107 CYS A CA 1
ATOM 878 C C . CYS A 1 107 ? 8.700 -6.466 5.980 1.00 88.00 107 CYS A C 1
ATOM 880 O O . CYS A 1 107 ? 8.029 -5.584 6.513 1.00 88.00 107 CYS A O 1
ATOM 882 N N . TYR A 1 108 ? 8.517 -7.756 6.266 1.00 90.31 108 TYR A N 1
ATOM 883 C CA . TYR A 1 108 ? 7.483 -8.230 7.194 1.00 90.31 108 TYR A CA 1
ATOM 884 C C . TYR A 1 108 ? 7.622 -7.665 8.617 1.00 90.31 108 TYR A C 1
ATOM 886 O O . TYR A 1 108 ? 6.625 -7.515 9.317 1.00 90.31 108 TYR A O 1
ATOM 894 N N . GLU A 1 109 ? 8.835 -7.290 9.037 1.00 90.19 109 GLU A N 1
ATOM 895 C CA . GLU A 1 109 ? 9.096 -6.683 10.352 1.00 90.19 109 GLU A CA 1
ATOM 896 C C . GLU A 1 109 ? 8.380 -5.334 10.542 1.00 90.19 109 GLU A C 1
ATOM 898 O O . GLU A 1 109 ? 8.128 -4.937 11.678 1.00 90.19 109 GLU A O 1
ATOM 903 N N . GLU A 1 110 ? 7.995 -4.655 9.455 1.00 92.06 110 GLU A N 1
ATOM 904 C CA . GLU A 1 110 ? 7.179 -3.435 9.512 1.00 92.06 110 GLU A CA 1
ATOM 905 C C . GLU A 1 110 ? 5.731 -3.706 9.955 1.00 92.06 110 GLU A C 1
ATOM 907 O O . GLU A 1 110 ? 5.063 -2.801 10.452 1.00 92.06 110 GLU A O 1
ATOM 912 N N . GLY A 1 111 ? 5.247 -4.945 9.804 1.00 94.12 111 GLY A N 1
ATOM 913 C CA . GLY A 1 111 ? 3.870 -5.338 10.110 1.00 94.12 111 GLY A CA 1
ATOM 914 C C . GLY A 1 111 ? 3.015 -5.677 8.889 1.00 94.12 111 GLY A C 1
ATOM 915 O O . GLY A 1 111 ? 1.793 -5.596 8.977 1.00 94.12 111 GLY A O 1
ATOM 916 N N . PHE A 1 112 ? 3.636 -6.021 7.758 1.00 96.38 112 PHE A N 1
ATOM 917 C CA . PHE A 1 112 ? 2.932 -6.604 6.614 1.00 96.38 112 PHE A CA 1
ATOM 918 C C . PHE A 1 112 ? 2.566 -8.064 6.887 1.00 96.38 112 PHE A C 1
ATOM 920 O O . PHE A 1 112 ? 3.390 -8.818 7.402 1.00 96.38 112 PHE A O 1
ATOM 927 N N . ASP A 1 113 ? 1.364 -8.466 6.482 1.00 96.12 113 ASP A N 1
ATOM 928 C CA . ASP A 1 113 ? 0.913 -9.861 6.510 1.00 96.12 113 ASP A CA 1
ATOM 929 C C . ASP A 1 113 ? 1.227 -10.575 5.190 1.00 96.12 113 ASP A C 1
ATOM 931 O O . ASP A 1 113 ? 1.483 -11.777 5.176 1.00 96.12 113 ASP A O 1
ATOM 935 N N . SER A 1 114 ? 1.249 -9.832 4.078 1.00 95.44 114 SER A N 1
ATOM 936 C CA . SER A 1 114 ? 1.692 -10.335 2.779 1.00 95.44 114 SER A CA 1
ATOM 937 C C . SER A 1 114 ? 2.449 -9.266 1.987 1.00 95.44 114 SER A C 1
ATOM 939 O O . SER A 1 114 ? 2.173 -8.067 2.107 1.00 95.44 114 SER A O 1
ATOM 941 N N . LEU A 1 115 ? 3.421 -9.695 1.177 1.00 93.94 115 LEU A N 1
ATOM 942 C CA . LEU A 1 115 ? 4.196 -8.823 0.296 1.00 93.94 115 LEU A CA 1
ATOM 943 C C . LEU A 1 115 ? 4.174 -9.342 -1.141 1.00 93.94 115 LEU A C 1
ATOM 945 O O . LEU A 1 115 ? 4.483 -10.501 -1.418 1.00 93.94 115 LEU A O 1
ATOM 949 N N . HIS A 1 116 ? 3.844 -8.442 -2.063 1.00 92.44 116 HIS A N 1
ATOM 950 C CA . HIS A 1 116 ? 3.689 -8.706 -3.487 1.00 92.44 116 HIS A CA 1
ATOM 951 C C . HIS A 1 116 ? 4.578 -7.773 -4.293 1.00 92.44 116 HIS A C 1
ATOM 953 O O . HIS A 1 116 ? 4.633 -6.565 -4.052 1.00 92.44 116 HIS A O 1
ATOM 959 N N . TYR A 1 117 ? 5.254 -8.336 -5.279 1.00 89.19 117 TYR A N 1
ATOM 960 C CA . TYR A 1 117 ? 6.050 -7.639 -6.262 1.00 89.19 117 TYR A CA 1
ATOM 961 C C . TYR A 1 117 ? 5.236 -7.477 -7.541 1.00 89.19 117 TYR A C 1
ATOM 963 O O . TYR A 1 117 ? 4.746 -8.455 -8.104 1.00 89.19 117 TYR A O 1
ATOM 971 N N . VAL A 1 118 ? 5.081 -6.239 -8.001 1.00 89.69 118 VAL A N 1
ATOM 972 C CA . VAL A 1 118 ? 4.319 -5.904 -9.202 1.00 89.69 118 VAL A CA 1
ATOM 973 C C . VAL A 1 118 ? 5.269 -5.402 -10.274 1.00 89.69 118 VAL A C 1
ATOM 975 O O . VAL A 1 118 ? 5.901 -4.357 -10.106 1.00 89.69 118 VAL A O 1
ATOM 978 N N . THR A 1 119 ? 5.316 -6.118 -11.399 1.00 86.19 119 THR A N 1
ATOM 979 C CA . THR A 1 119 ? 5.991 -5.655 -12.614 1.00 86.19 119 THR A CA 1
ATOM 980 C C . THR A 1 119 ? 4.975 -5.293 -13.685 1.00 86.19 119 THR A C 1
ATOM 982 O O . THR A 1 119 ? 4.076 -6.075 -14.003 1.00 86.19 119 THR A O 1
ATOM 985 N N . THR A 1 120 ? 5.167 -4.136 -14.308 1.00 82.31 120 THR A N 1
ATOM 986 C CA . THR A 1 120 ? 4.397 -3.734 -15.486 1.00 82.31 120 THR A CA 1
ATOM 987 C C . THR A 1 120 ? 5.031 -4.308 -16.751 1.00 82.31 120 THR A C 1
ATOM 989 O O . THR A 1 120 ? 6.206 -4.075 -17.033 1.00 82.31 120 THR A O 1
ATOM 992 N N . MET A 1 121 ? 4.242 -5.050 -17.527 1.00 80.06 121 MET A N 1
ATOM 993 C CA . MET A 1 121 ? 4.633 -5.616 -18.821 1.00 80.06 121 MET A CA 1
ATOM 994 C C . MET A 1 121 ? 3.754 -5.038 -19.935 1.00 80.06 121 MET A C 1
ATOM 996 O O . MET A 1 121 ? 2.706 -4.439 -19.682 1.00 80.06 121 MET A O 1
ATOM 1000 N N . ALA A 1 122 ? 4.164 -5.215 -21.195 1.00 74.44 122 ALA A N 1
ATOM 1001 C CA . ALA A 1 122 ? 3.370 -4.786 -22.345 1.00 74.44 122 ALA A CA 1
ATOM 1002 C C . ALA A 1 122 ? 2.024 -5.540 -22.385 1.00 74.44 122 ALA A C 1
ATOM 1004 O O . ALA A 1 122 ? 1.945 -6.652 -22.900 1.00 74.44 122 ALA A O 1
ATOM 1005 N N . GLY A 1 123 ? 0.975 -4.929 -21.826 1.00 73.56 123 GLY A N 1
ATOM 1006 C CA . GLY A 1 123 ? -0.388 -5.468 -21.804 1.00 73.56 123 GLY A CA 1
ATOM 1007 C C . GLY A 1 123 ? -0.966 -5.788 -20.422 1.00 73.56 123 GLY A C 1
ATOM 1008 O O . GLY A 1 123 ? -2.088 -6.283 -20.375 1.00 73.56 123 GLY A O 1
ATOM 1009 N N . GLY A 1 124 ? -0.262 -5.511 -19.318 1.00 83.75 124 GLY A N 1
ATOM 1010 C CA . GLY A 1 124 ? -0.830 -5.689 -17.979 1.00 83.75 124 GLY A CA 1
ATOM 1011 C C . GLY A 1 124 ? 0.196 -5.723 -16.850 1.00 83.75 124 GLY A C 1
ATOM 1012 O O . GLY A 1 124 ? 1.337 -5.282 -17.002 1.00 83.75 124 GLY A O 1
ATOM 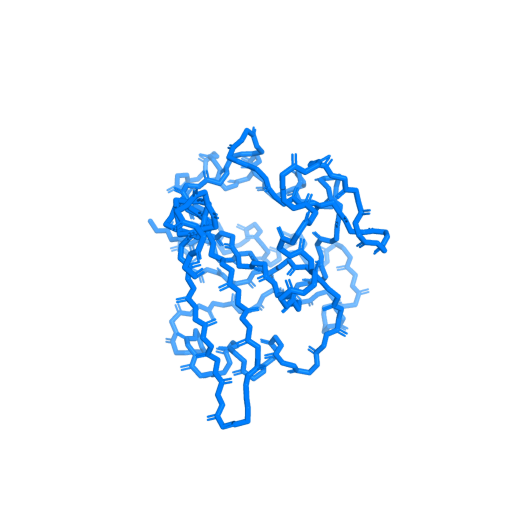1013 N N . PHE A 1 125 ? -0.232 -6.278 -15.718 1.00 88.38 125 PHE A N 1
ATOM 1014 C CA . PHE A 1 125 ? 0.565 -6.408 -14.503 1.00 88.38 125 PHE A CA 1
ATOM 1015 C C . PHE A 1 125 ? 0.851 -7.875 -14.201 1.00 88.38 125 PHE A C 1
ATOM 1017 O O . PHE A 1 125 ? -0.045 -8.716 -14.266 1.00 88.38 125 PHE A O 1
ATOM 1024 N N . VAL A 1 126 ? 2.095 -8.167 -13.837 1.00 88.56 126 VAL A N 1
ATOM 1025 C CA . VAL A 1 126 ? 2.496 -9.448 -13.254 1.00 88.56 126 VAL A CA 1
ATOM 1026 C C . VAL A 1 126 ? 2.682 -9.225 -11.761 1.00 88.56 126 VAL A C 1
ATOM 1028 O O . VAL A 1 126 ? 3.426 -8.327 -11.369 1.00 88.56 126 VAL A O 1
ATOM 1031 N N . VAL A 1 127 ? 1.972 -10.008 -10.950 1.00 90.38 127 VAL A N 1
ATOM 1032 C CA . VAL A 1 127 ? 2.016 -9.943 -9.486 1.00 90.38 127 VAL A CA 1
ATOM 1033 C C . VAL A 1 127 ? 2.599 -11.247 -8.962 1.00 90.38 127 VAL A C 1
ATOM 1035 O O . VAL A 1 127 ? 2.061 -12.319 -9.239 1.00 90.38 127 VAL A O 1
ATOM 1038 N N . GLU A 1 128 ? 3.682 -11.149 -8.201 1.00 89.50 128 GLU A N 1
ATOM 1039 C CA . GLU A 1 128 ? 4.383 -12.285 -7.606 1.00 89.50 128 GLU A CA 1
ATOM 1040 C C . GLU A 1 128 ? 4.533 -12.088 -6.100 1.00 89.50 128 GLU A C 1
ATOM 1042 O O . GLU A 1 128 ? 4.790 -10.988 -5.631 1.00 89.50 128 GLU A O 1
ATOM 1047 N N . GLU A 1 129 ? 4.387 -13.154 -5.324 1.00 89.06 129 GLU A N 1
ATOM 1048 C CA . GLU A 1 129 ? 4.614 -13.115 -3.876 1.00 89.06 129 GLU A CA 1
ATOM 1049 C C . GLU A 1 129 ? 6.120 -13.015 -3.586 1.00 89.06 129 GLU A C 1
ATOM 1051 O O . GLU A 1 129 ? 6.903 -13.753 -4.189 1.00 89.06 129 GLU A O 1
ATOM 1056 N N . PHE A 1 130 ? 6.532 -12.133 -2.666 1.00 83.19 130 PHE A N 1
ATOM 1057 C CA . PHE A 1 130 ? 7.951 -11.898 -2.347 1.00 83.19 130 PHE A CA 1
ATOM 1058 C C . PHE A 1 130 ? 8.680 -13.196 -1.977 1.00 83.19 130 PHE A C 1
ATOM 1060 O O . PHE A 1 130 ? 9.740 -13.475 -2.529 1.00 83.19 130 PHE A O 1
ATOM 1067 N N . ASP A 1 131 ? 8.079 -14.030 -1.128 1.00 77.88 131 ASP A N 1
ATOM 1068 C CA . ASP A 1 131 ? 8.684 -15.289 -0.673 1.00 77.88 131 ASP A CA 1
ATOM 1069 C C . ASP A 1 131 ? 8.926 -16.266 -1.833 1.00 77.88 131 ASP A C 1
ATOM 1071 O O . ASP A 1 131 ? 9.944 -16.959 -1.893 1.00 77.88 131 ASP A O 1
ATOM 1075 N N . ARG A 1 132 ? 7.998 -16.311 -2.797 1.00 72.00 132 ARG A N 1
ATOM 1076 C CA . ARG A 1 132 ? 8.154 -17.137 -4.004 1.00 72.00 132 ARG A CA 1
ATOM 1077 C C . ARG A 1 132 ? 9.206 -16.562 -4.935 1.00 72.00 132 ARG A C 1
ATOM 1079 O O . ARG A 1 132 ? 9.944 -17.317 -5.559 1.00 72.00 132 ARG A O 1
ATOM 1086 N N . LEU A 1 133 ? 9.275 -15.241 -5.022 1.00 69.38 133 LEU A N 1
ATOM 1087 C CA . LEU A 1 133 ? 10.232 -14.548 -5.864 1.00 69.38 133 LEU A CA 1
ATOM 1088 C C . LEU A 1 133 ? 11.665 -14.737 -5.358 1.00 69.38 133 LEU A C 1
ATOM 1090 O O . LEU A 1 133 ? 12.547 -15.065 -6.148 1.00 69.38 133 LEU A O 1
ATOM 1094 N N . GLU A 1 134 ? 11.891 -14.623 -4.046 1.00 68.56 134 GLU A N 1
ATOM 1095 C CA . GLU A 1 134 ? 13.182 -14.938 -3.424 1.00 68.56 134 GLU A CA 1
ATOM 1096 C C . GLU A 1 134 ? 13.591 -16.392 -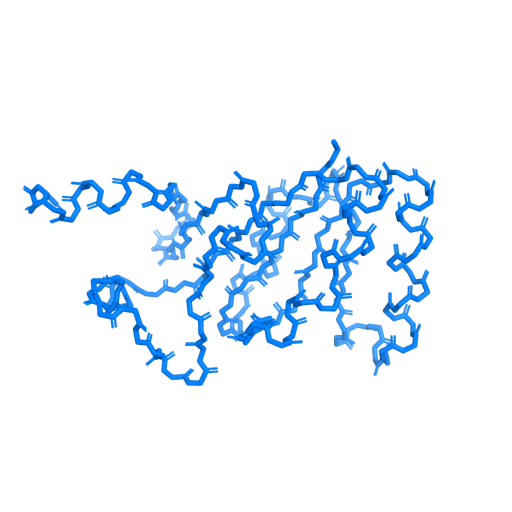3.692 1.00 68.56 134 GLU A C 1
ATOM 1098 O O . GLU A 1 134 ? 14.737 -16.653 -4.064 1.00 68.56 134 GLU A O 1
ATOM 1103 N N . ALA A 1 135 ? 12.651 -17.337 -3.582 1.00 63.94 135 ALA A N 1
ATOM 1104 C CA . ALA A 1 135 ? 12.910 -18.740 -3.894 1.00 63.94 135 ALA A CA 1
ATOM 1105 C C . ALA A 1 135 ? 13.282 -18.956 -5.373 1.00 63.94 135 ALA A C 1
ATOM 1107 O O . ALA A 1 135 ? 14.227 -19.690 -5.661 1.00 63.94 135 ALA A O 1
ATOM 1108 N N . ASN A 1 136 ? 12.591 -18.303 -6.311 1.00 67.69 136 ASN A N 1
ATOM 1109 C CA . ASN A 1 136 ? 12.879 -18.412 -7.746 1.00 67.69 136 ASN A CA 1
ATOM 1110 C C . ASN A 1 136 ? 14.258 -17.830 -8.101 1.00 67.69 136 ASN A C 1
ATOM 1112 O O . ASN A 1 136 ? 15.028 -18.474 -8.817 1.00 67.69 136 ASN A O 1
ATOM 1116 N N . ILE A 1 137 ? 14.608 -16.668 -7.534 1.00 66.81 137 ILE A N 1
ATOM 1117 C CA . ILE A 1 137 ? 15.922 -16.033 -7.720 1.00 66.81 137 ILE A CA 1
ATOM 1118 C C . ILE A 1 137 ? 17.035 -16.930 -7.167 1.00 66.81 137 ILE A C 1
ATOM 1120 O O . ILE A 1 137 ? 18.029 -17.168 -7.854 1.00 66.81 137 ILE A O 1
ATOM 1124 N N . ALA A 1 138 ? 16.853 -17.491 -5.967 1.00 61.09 138 ALA A N 1
ATOM 1125 C CA . ALA A 1 138 ? 17.819 -18.410 -5.363 1.00 61.09 138 ALA A CA 1
ATOM 1126 C C . ALA A 1 138 ? 18.024 -19.692 -6.195 1.00 61.09 138 ALA A C 1
ATOM 1128 O O . ALA A 1 138 ? 19.099 -20.294 -6.161 1.00 61.09 138 ALA A O 1
ATOM 1129 N N . LEU A 1 139 ? 17.009 -20.103 -6.962 1.00 65.44 139 LEU A N 1
ATOM 1130 C CA . LEU A 1 139 ? 17.062 -21.239 -7.884 1.00 65.44 139 LEU A CA 1
ATOM 1131 C C . LEU A 1 139 ? 17.587 -20.872 -9.286 1.00 65.44 139 LEU A C 1
ATOM 1133 O O . LEU A 1 139 ? 17.757 -21.769 -10.114 1.00 65.44 139 LEU A O 1
ATOM 1137 N N . GLY A 1 140 ? 17.875 -19.593 -9.550 1.00 60.38 140 GLY A N 1
ATOM 1138 C CA . GLY A 1 140 ? 18.396 -19.103 -10.828 1.00 60.38 140 GLY A CA 1
ATOM 1139 C C . GLY A 1 140 ? 17.406 -19.203 -11.993 1.00 60.38 140 GLY A C 1
ATOM 1140 O O . GLY A 1 140 ? 17.848 -19.346 -13.136 1.00 60.38 140 GLY A O 1
ATOM 1141 N N . GLN A 1 141 ? 16.102 -19.189 -11.697 1.00 49.09 141 GLN A N 1
ATOM 1142 C CA . GLN A 1 141 ? 15.015 -19.254 -12.681 1.00 49.09 141 GLN A CA 1
ATOM 1143 C C . GLN A 1 141 ? 14.558 -17.867 -13.130 1.00 49.09 141 GLN A C 1
ATOM 1145 O O . GLN A 1 141 ? 14.600 -16.928 -12.305 1.00 49.09 141 GLN A O 1
#